Protein AF-A0AAE3C5I0-F1 (afdb_monomer_lite)

pLDDT: mean 83.5, std 16.83, range [38.72, 97.19]

Foldseek 3Di:
DDPVVVVVVVVVVVVVDDPPPPQQPQDPVLVVLLVVLVVVLVVLVVVLVVLVVVLVVLVVCVVVVVDDPVVSVVSNVVSVVSNVVSVVSSVVSCVSCVVSSHDDDDD

Sequence (107 aa):
MGIVEKVKSFFRTLIGGAPSIQPVKVTSKEMKEINILKTEIDQLKSEKDKIQEELQRIDLDFTMGKISPEDRDKNYVQLMVKAMKLNREITSKKQRIFALGGVISEI

Structure (mmCIF, N/CA/C/O backbone):
data_AF-A0AAE3C5I0-F1
#
_entry.id   AF-A0AAE3C5I0-F1
#
loop_
_atom_site.group_PDB
_atom_site.id
_atom_site.type_symbol
_atom_site.label_atom_id
_atom_site.label_alt_id
_atom_site.label_comp_id
_atom_site.label_asym_id
_atom_site.label_entity_id
_atom_site.label_seq_id
_atom_site.pdbx_PDB_ins_code
_atom_site.Cartn_x
_atom_site.Cartn_y
_atom_site.Cartn_z
_atom_site.occupancy
_atom_site.B_iso_or_equiv
_atom_site.auth_seq_id
_atom_site.auth_comp_id
_atom_site.auth_asym_id
_atom_site.auth_atom_id
_atom_site.pdbx_PDB_model_num
ATOM 1 N N . MET A 1 1 ? -16.135 4.383 -58.551 1.00 50.25 1 MET A N 1
ATOM 2 C CA . MET A 1 1 ? -15.094 3.945 -57.596 1.00 50.25 1 MET A CA 1
ATOM 3 C C . MET A 1 1 ? -15.788 3.385 -56.378 1.00 50.25 1 MET A C 1
ATOM 5 O O . MET A 1 1 ? -16.435 4.122 -55.641 1.00 50.25 1 MET A O 1
ATOM 9 N N . GLY A 1 2 ? -15.811 2.059 -56.300 1.00 60.53 2 GLY A N 1
ATOM 10 C CA . GLY A 1 2 ? -16.687 1.316 -55.402 1.00 60.53 2 GLY A CA 1
ATOM 11 C C . GLY A 1 2 ? -16.098 1.197 -54.003 1.00 60.53 2 GLY A C 1
ATOM 12 O O . GLY A 1 2 ? -14.886 1.194 -53.815 1.00 60.53 2 GLY A O 1
ATOM 13 N N . ILE A 1 3 ? -16.971 1.037 -53.014 1.00 64.44 3 ILE A N 1
ATOM 14 C CA . ILE A 1 3 ? -16.640 0.831 -51.594 1.00 64.44 3 ILE A CA 1
ATOM 15 C C . ILE A 1 3 ? -15.587 -0.284 -51.401 1.00 64.44 3 ILE A C 1
ATOM 17 O O . ILE A 1 3 ? -14.745 -0.206 -50.511 1.00 64.44 3 ILE A O 1
ATOM 21 N N . VAL A 1 4 ? -15.557 -1.265 -52.305 1.00 60.88 4 VAL A N 1
ATOM 22 C CA . VAL A 1 4 ? -14.599 -2.381 -52.335 1.00 60.88 4 VAL A CA 1
ATOM 23 C C . VAL A 1 4 ? -13.136 -1.924 -52.489 1.00 60.88 4 VAL A C 1
ATOM 25 O O . VAL A 1 4 ? -12.241 -2.533 -51.901 1.00 60.88 4 VAL A O 1
ATOM 28 N N . GLU A 1 5 ? -12.863 -0.838 -53.219 1.00 62.53 5 GLU A N 1
ATOM 29 C CA . GLU A 1 5 ? -11.498 -0.313 -53.403 1.00 62.53 5 GLU A CA 1
ATOM 30 C C . GLU A 1 5 ? -10.987 0.408 -52.148 1.00 62.53 5 GLU A C 1
ATOM 32 O O . GLU A 1 5 ? -9.825 0.236 -51.775 1.00 62.53 5 GLU A O 1
ATOM 37 N N . LYS A 1 6 ? -11.868 1.128 -51.434 1.00 62.88 6 LYS A N 1
ATOM 38 C CA . LYS A 1 6 ? -11.548 1.747 -50.133 1.00 62.88 6 LYS A CA 1
ATOM 39 C C . LYS A 1 6 ? -11.240 0.703 -49.066 1.00 62.88 6 LYS A C 1
ATOM 41 O O . LYS A 1 6 ? -10.302 0.876 -48.296 1.00 62.88 6 LYS A O 1
ATOM 46 N N . VAL A 1 7 ? -11.994 -0.396 -49.036 1.00 63.72 7 VAL A N 1
ATOM 47 C CA . VAL A 1 7 ? -11.756 -1.484 -48.078 1.00 63.72 7 VAL A CA 1
ATOM 48 C C . VAL A 1 7 ? -10.407 -2.154 -48.360 1.00 63.72 7 VAL A C 1
ATOM 50 O O . VAL A 1 7 ? -9.613 -2.343 -47.441 1.00 63.72 7 VAL A O 1
ATOM 53 N N . LYS A 1 8 ? -10.070 -2.412 -49.632 1.00 56.50 8 LYS A N 1
ATOM 54 C CA . LYS A 1 8 ? -8.749 -2.950 -50.003 1.00 56.50 8 LYS A CA 1
ATOM 55 C C . LYS A 1 8 ? -7.591 -2.014 -49.644 1.00 56.50 8 LYS A C 1
ATOM 57 O O . LYS A 1 8 ? -6.542 -2.511 -49.234 1.00 56.50 8 LYS A O 1
ATOM 62 N N . SER A 1 9 ? -7.750 -0.692 -49.773 1.00 60.53 9 SER A N 1
ATOM 63 C CA . SER A 1 9 ? -6.695 0.247 -49.360 1.00 60.53 9 SER A CA 1
ATOM 64 C C . SER A 1 9 ? -6.523 0.261 -47.842 1.00 60.53 9 SER A C 1
ATOM 66 O O . SER A 1 9 ? -5.395 0.276 -47.368 1.00 60.53 9 SER A O 1
ATOM 68 N N . PHE A 1 10 ? -7.620 0.171 -47.085 1.00 61.53 10 PHE A N 1
ATOM 69 C CA . PHE A 1 10 ? -7.590 0.114 -45.622 1.00 61.53 10 PHE A CA 1
ATO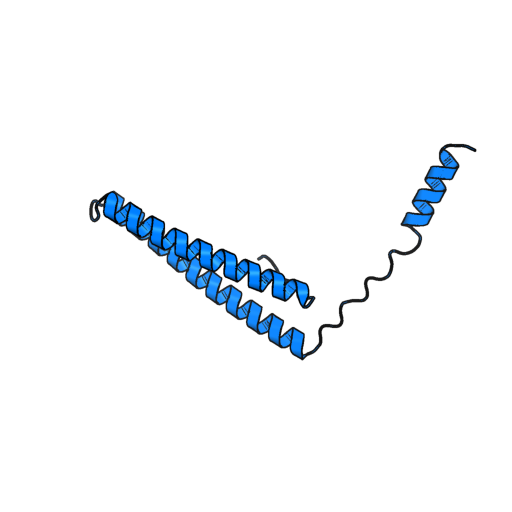M 70 C C . PHE A 1 10 ? -6.865 -1.139 -45.106 1.00 61.53 10 PHE A C 1
ATOM 72 O O . PHE A 1 10 ? -6.028 -1.052 -44.210 1.00 61.53 10 PHE A O 1
ATOM 79 N N . PHE A 1 11 ? -7.107 -2.299 -45.729 1.00 58.50 11 PHE A N 1
ATOM 80 C CA . PHE A 1 11 ? -6.393 -3.535 -45.391 1.00 58.50 11 PHE A CA 1
ATOM 81 C C . PHE A 1 11 ? -4.927 -3.528 -45.843 1.00 58.50 11 PHE A C 1
ATOM 83 O O . PHE A 1 11 ? -4.080 -4.080 -45.146 1.00 58.50 11 PHE A O 1
ATOM 90 N N . ARG A 1 12 ? -4.580 -2.861 -46.955 1.00 57.25 12 ARG A N 1
ATOM 91 C CA . ARG A 1 12 ? -3.168 -2.669 -47.338 1.00 57.25 12 ARG A CA 1
ATOM 92 C C . ARG A 1 12 ? -2.400 -1.823 -46.326 1.00 57.25 12 ARG A C 1
ATOM 94 O O . ARG A 1 12 ? -1.249 -2.142 -46.058 1.00 57.25 12 ARG A O 1
ATOM 101 N N . THR A 1 13 ? -3.026 -0.809 -45.735 1.00 57.44 13 THR A N 1
ATOM 102 C CA . THR A 1 13 ? -2.406 -0.001 -44.672 1.00 57.44 13 THR A CA 1
ATOM 103 C C . THR A 1 13 ? -2.262 -0.777 -43.356 1.00 57.44 13 THR A C 1
ATOM 105 O O . THR A 1 13 ? -1.340 -0.512 -42.598 1.00 57.44 13 THR A O 1
ATOM 108 N N . LEU A 1 14 ? -3.119 -1.772 -43.099 1.00 56.78 14 LEU A N 1
ATOM 109 C CA . LEU A 1 14 ? -3.020 -2.659 -41.928 1.00 56.78 14 LEU A CA 1
ATOM 110 C C . LEU A 1 14 ? -1.989 -3.792 -42.091 1.00 56.78 14 LEU A C 1
ATOM 112 O O . LEU A 1 14 ? -1.412 -4.234 -41.104 1.00 56.78 14 LEU A O 1
ATOM 116 N N . ILE A 1 15 ? -1.751 -4.262 -43.321 1.00 57.56 15 ILE A N 1
ATOM 117 C CA . ILE A 1 15 ? -0.765 -5.319 -43.637 1.00 57.56 15 ILE A CA 1
ATOM 118 C C . ILE A 1 15 ? 0.610 -4.721 -43.990 1.00 57.56 15 ILE A C 1
ATOM 120 O O . ILE A 1 15 ? 1.629 -5.409 -43.938 1.00 57.56 15 ILE A O 1
ATOM 124 N N . GLY A 1 16 ? 0.662 -3.426 -44.310 1.00 52.56 16 GLY A N 1
ATOM 125 C CA . GLY A 1 16 ? 1.885 -2.649 -44.477 1.00 52.56 16 GLY A CA 1
ATOM 126 C C . GLY A 1 16 ? 2.571 -2.410 -43.138 1.00 52.56 16 GLY A C 1
ATOM 127 O O . GLY A 1 16 ? 2.487 -1.310 -42.612 1.00 52.56 16 GLY A O 1
ATOM 128 N N . GLY A 1 17 ? 3.195 -3.472 -42.616 1.00 52.16 17 GLY A N 1
ATOM 129 C CA . GLY A 1 17 ? 4.166 -3.511 -41.526 1.00 52.16 17 GLY A CA 1
ATOM 130 C C . GLY A 1 17 ? 3.961 -2.455 -40.453 1.00 52.16 17 GLY A C 1
ATOM 131 O O . GLY A 1 17 ? 4.467 -1.342 -40.590 1.00 52.16 17 GLY A O 1
ATOM 132 N N . ALA A 1 18 ? 3.298 -2.831 -39.353 1.00 54.62 18 ALA A N 1
ATOM 133 C CA . ALA A 1 18 ? 3.404 -2.078 -38.110 1.00 54.62 18 ALA A CA 1
ATOM 134 C C . ALA A 1 18 ? 4.881 -1.680 -37.921 1.00 54.62 18 ALA A C 1
ATOM 136 O O . ALA A 1 18 ? 5.739 -2.567 -38.031 1.00 54.62 18 ALA A O 1
ATOM 137 N N . PRO A 1 19 ? 5.204 -0.384 -37.732 1.00 53.16 19 PRO A N 1
ATOM 138 C CA . PRO A 1 19 ? 6.584 0.029 -37.538 1.00 53.16 19 PRO A CA 1
ATOM 139 C C . PRO A 1 19 ? 7.156 -0.853 -36.438 1.00 53.16 19 PRO A C 1
ATOM 141 O O . PRO A 1 19 ? 6.548 -0.968 -35.373 1.00 53.16 19 PRO A O 1
ATOM 144 N N . SER A 1 20 ? 8.256 -1.553 -36.730 1.00 52.34 20 SER A N 1
ATOM 145 C CA . SER A 1 20 ? 8.873 -2.458 -35.769 1.00 52.34 20 SER A CA 1
ATOM 146 C C . SER A 1 20 ? 9.111 -1.658 -34.496 1.00 52.34 20 SER A C 1
ATOM 148 O O . SER A 1 20 ? 9.934 -0.736 -34.501 1.00 52.34 20 SER A O 1
ATOM 150 N N . ILE A 1 21 ? 8.359 -1.956 -33.436 1.00 54.16 21 ILE A N 1
ATOM 151 C CA . ILE A 1 21 ? 8.592 -1.370 -32.123 1.00 54.16 21 ILE A CA 1
ATOM 152 C C . ILE A 1 21 ? 9.969 -1.892 -31.742 1.00 54.16 21 ILE A C 1
ATOM 154 O O . ILE A 1 21 ? 10.115 -3.058 -31.378 1.00 54.16 21 ILE A O 1
ATOM 158 N N . GLN A 1 22 ? 11.003 -1.078 -31.956 1.00 53.41 22 GLN A N 1
ATOM 159 C CA . GLN A 1 22 ? 12.345 -1.453 -31.553 1.00 53.41 22 GLN A CA 1
ATOM 160 C C . GLN A 1 22 ? 12.262 -1.707 -30.047 1.00 53.41 22 GLN A C 1
ATOM 162 O O . GLN A 1 22 ? 11.763 -0.831 -29.333 1.00 53.41 22 GLN A O 1
ATOM 167 N N . PRO A 1 23 ? 12.667 -2.891 -29.555 1.00 55.75 23 PRO A N 1
ATOM 168 C CA . PRO A 1 23 ? 12.671 -3.133 -28.126 1.00 55.75 23 PRO A CA 1
ATOM 169 C C . PRO A 1 23 ? 13.526 -2.036 -27.503 1.00 55.75 23 PRO A C 1
ATOM 171 O O . PRO A 1 23 ? 14.678 -1.848 -27.906 1.00 55.75 23 PRO A O 1
ATOM 174 N N . VAL A 1 24 ? 12.933 -1.266 -26.587 1.00 58.19 24 VAL A N 1
ATOM 175 C CA . VAL A 1 24 ? 13.640 -0.224 -25.842 1.00 58.19 24 VAL A CA 1
ATOM 176 C C . VAL A 1 24 ? 14.877 -0.897 -25.258 1.00 58.19 24 VAL A C 1
ATOM 178 O O . VAL A 1 24 ? 14.761 -1.830 -24.464 1.00 58.19 24 VAL A O 1
ATOM 181 N N . LYS A 1 25 ? 16.068 -0.512 -25.729 1.00 60.50 25 LYS A N 1
ATOM 182 C CA . LYS A 1 25 ? 17.324 -1.080 -25.238 1.00 60.50 25 LYS A CA 1
ATOM 183 C C . LYS A 1 25 ? 17.553 -0.541 -23.834 1.00 60.50 25 LYS A C 1
ATOM 185 O O . LYS A 1 25 ? 18.205 0.483 -23.668 1.00 60.50 25 LYS A O 1
ATOM 190 N N . VAL A 1 26 ? 17.001 -1.240 -22.848 1.00 63.72 26 VAL A N 1
ATOM 191 C CA . VAL A 1 26 ? 17.257 -0.991 -21.431 1.00 63.72 26 VAL A CA 1
ATOM 192 C C . VAL A 1 26 ? 18.753 -1.175 -21.197 1.00 63.72 26 VAL A C 1
ATOM 194 O O . VAL A 1 26 ? 19.318 -2.250 -21.416 1.00 63.72 26 VAL A O 1
ATOM 197 N N . THR A 1 27 ? 19.424 -0.107 -20.796 1.00 77.75 27 THR A N 1
ATOM 198 C CA . THR A 1 27 ? 20.835 -0.137 -20.425 1.00 77.75 27 THR A CA 1
ATOM 199 C C . THR A 1 27 ? 21.028 -0.953 -19.144 1.00 77.75 27 THR A C 1
ATOM 201 O O . THR A 1 27 ? 20.122 -1.112 -18.324 1.00 77.75 27 THR A O 1
ATOM 204 N N . SER A 1 28 ? 22.245 -1.443 -18.903 1.00 78.56 28 SER A N 1
ATOM 205 C CA . SER A 1 28 ? 22.571 -2.177 -17.669 1.00 78.56 28 SER A CA 1
ATOM 206 C C . SER A 1 28 ? 22.316 -1.360 -16.393 1.00 78.56 28 SER A C 1
ATOM 208 O O . SER A 1 28 ? 22.047 -1.932 -15.336 1.00 78.56 28 SER A O 1
ATOM 210 N N . LYS A 1 29 ? 22.372 -0.025 -16.483 1.00 81.75 29 LYS A N 1
ATOM 211 C CA . LYS A 1 29 ? 22.047 0.898 -15.390 1.00 81.75 29 LYS A CA 1
ATOM 212 C C . LYS A 1 29 ? 20.541 0.955 -15.130 1.00 81.75 29 LYS A C 1
ATOM 214 O O . LYS A 1 29 ? 20.129 0.830 -13.981 1.00 81.75 29 LYS A O 1
ATOM 219 N N . GLU A 1 30 ? 19.734 1.085 -16.178 1.00 85.31 30 GLU A N 1
ATOM 220 C CA . GLU A 1 30 ? 18.269 1.111 -16.070 1.00 85.31 30 GLU A CA 1
ATOM 221 C C . GLU A 1 30 ? 17.728 -0.235 -15.573 1.00 85.31 30 GLU A C 1
ATOM 223 O O . GLU A 1 30 ? 16.829 -0.266 -14.741 1.00 85.31 30 GLU A O 1
ATOM 228 N N . MET A 1 31 ? 18.345 -1.352 -15.973 1.00 86.12 31 MET A N 1
ATOM 229 C CA . MET A 1 31 ? 17.981 -2.676 -15.461 1.00 86.12 31 MET A CA 1
ATOM 230 C C . MET A 1 31 ? 18.243 -2.812 -13.952 1.00 86.12 31 MET A C 1
ATOM 232 O O . MET A 1 31 ? 17.435 -3.394 -13.226 1.00 86.12 31 MET A O 1
ATOM 236 N N . LYS A 1 32 ? 19.353 -2.248 -13.453 1.00 89.69 32 LYS A N 1
ATOM 237 C CA . LYS A 1 32 ? 19.629 -2.194 -12.007 1.00 89.69 32 LYS A CA 1
ATOM 238 C C . LYS A 1 32 ? 18.591 -1.349 -11.273 1.00 89.69 32 LYS A C 1
ATOM 240 O O . LYS A 1 32 ? 18.105 -1.778 -10.232 1.00 89.69 32 LYS A O 1
ATOM 245 N N . GLU A 1 33 ? 18.229 -0.190 -11.823 1.00 91.88 33 GLU A N 1
ATOM 246 C CA . GLU A 1 33 ? 17.194 0.678 -11.251 1.00 91.88 33 GLU A CA 1
ATOM 247 C C . GLU A 1 33 ? 15.833 -0.032 -11.202 1.00 91.88 33 GLU A C 1
ATOM 249 O O . GLU A 1 33 ? 15.188 -0.042 -10.158 1.00 91.88 33 GLU A O 1
ATOM 254 N N . ILE A 1 34 ? 15.435 -0.720 -12.278 1.00 90.38 34 ILE A N 1
ATOM 255 C CA . ILE A 1 34 ? 14.206 -1.526 -12.316 1.00 90.38 34 ILE A CA 1
ATOM 256 C C . ILE A 1 34 ? 14.203 -2.588 -11.208 1.00 90.38 34 ILE A C 1
ATOM 258 O O . ILE A 1 34 ? 13.190 -2.757 -10.532 1.00 90.38 34 ILE A O 1
ATOM 262 N N . ASN A 1 35 ? 15.316 -3.295 -10.994 1.00 91.38 35 ASN A N 1
ATOM 263 C CA . ASN A 1 35 ? 15.404 -4.325 -9.953 1.00 91.38 35 ASN A CA 1
ATOM 264 C C . ASN A 1 35 ? 15.297 -3.746 -8.533 1.00 91.38 35 ASN A C 1
ATOM 266 O O . ASN A 1 35 ? 14.653 -4.349 -7.671 1.00 91.38 35 ASN A O 1
ATOM 270 N N . ILE A 1 36 ? 15.884 -2.569 -8.296 1.00 94.31 36 ILE A N 1
ATOM 271 C CA . ILE A 1 36 ? 15.744 -1.851 -7.021 1.00 94.31 36 ILE A CA 1
ATOM 272 C C . ILE A 1 36 ? 14.280 -1.456 -6.812 1.00 94.31 36 ILE A C 1
ATOM 274 O O . ILE A 1 36 ? 13.694 -1.805 -5.792 1.00 94.31 36 ILE A O 1
ATOM 278 N N . LEU A 1 37 ? 13.657 -0.828 -7.813 1.00 93.94 37 LEU A N 1
ATOM 279 C CA . LEU A 1 37 ? 12.257 -0.401 -7.744 1.00 93.94 37 LEU A CA 1
ATOM 280 C C . LEU A 1 37 ? 11.294 -1.574 -7.517 1.00 93.94 37 LEU A C 1
ATOM 282 O O . LEU A 1 37 ? 10.310 -1.418 -6.798 1.00 93.94 37 LEU A O 1
ATOM 286 N N . LYS A 1 38 ? 11.567 -2.749 -8.100 1.00 93.25 38 LYS A N 1
ATOM 287 C CA . LYS A 1 38 ? 10.789 -3.974 -7.849 1.00 93.25 38 LYS A CA 1
ATOM 288 C C . LYS A 1 38 ? 10.898 -4.423 -6.393 1.00 93.25 38 LYS A C 1
ATOM 290 O O . LYS A 1 38 ? 9.872 -4.613 -5.751 1.00 93.25 38 LYS A O 1
ATOM 295 N N . THR A 1 39 ? 12.120 -4.497 -5.863 1.00 95.25 39 THR A N 1
ATOM 296 C CA . THR A 1 39 ? 12.357 -4.845 -4.452 1.00 95.25 39 THR A CA 1
ATOM 297 C C . THR A 1 39 ? 11.647 -3.872 -3.506 1.00 95.25 39 THR A C 1
ATOM 299 O O . THR A 1 39 ? 11.003 -4.292 -2.549 1.00 95.25 39 THR A O 1
ATOM 302 N N . GLU A 1 40 ? 11.714 -2.571 -3.791 1.00 95.94 40 GLU A N 1
ATOM 303 C CA . GLU A 1 40 ? 11.023 -1.547 -3.002 1.00 95.94 40 GLU A CA 1
ATOM 304 C C . GLU A 1 40 ? 9.496 -1.687 -3.078 1.00 95.94 40 GLU A C 1
ATOM 306 O O . GLU A 1 40 ? 8.814 -1.522 -2.072 1.00 95.94 40 GLU A O 1
ATOM 311 N N . ILE A 1 41 ? 8.933 -2.018 -4.248 1.00 95.69 41 ILE A N 1
ATOM 312 C CA . ILE A 1 41 ? 7.495 -2.302 -4.377 1.00 95.69 41 ILE A CA 1
ATOM 313 C C . ILE A 1 41 ? 7.097 -3.498 -3.509 1.00 95.69 41 ILE A C 1
ATOM 315 O O . ILE A 1 41 ? 6.058 -3.436 -2.854 1.00 95.69 41 ILE A O 1
ATOM 319 N N . ASP A 1 42 ? 7.893 -4.566 -3.487 1.00 95.44 42 ASP A N 1
ATOM 320 C CA . ASP A 1 42 ? 7.589 -5.757 -2.689 1.00 95.44 42 ASP A CA 1
ATOM 321 C C . ASP A 1 42 ? 7.649 -5.465 -1.182 1.00 95.44 42 ASP A C 1
ATOM 323 O O . ASP A 1 42 ? 6.788 -5.920 -0.426 1.00 95.44 42 ASP A O 1
ATOM 327 N N . GLN A 1 43 ? 8.588 -4.621 -0.746 1.00 96.19 43 GLN A N 1
ATOM 328 C CA . GLN A 1 43 ? 8.629 -4.118 0.632 1.00 96.19 43 GLN A CA 1
ATOM 329 C C . GLN A 1 43 ? 7.376 -3.302 0.977 1.00 96.19 43 GLN A C 1
ATOM 331 O O . GLN A 1 43 ? 6.719 -3.583 1.979 1.00 96.19 43 GLN A O 1
ATOM 336 N N . LEU A 1 44 ? 6.9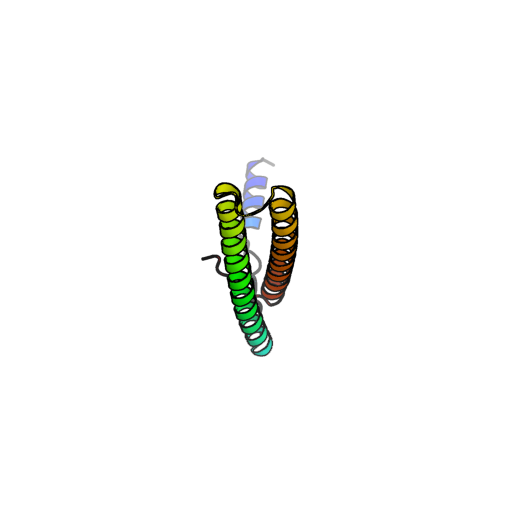87 -2.353 0.118 1.00 96.31 44 LEU A N 1
ATOM 337 C CA . LEU A 1 44 ? 5.785 -1.535 0.322 1.00 96.31 44 LEU A CA 1
ATOM 338 C C . LEU A 1 44 ? 4.498 -2.376 0.326 1.00 96.31 44 LEU A C 1
ATOM 340 O O . LEU A 1 44 ? 3.561 -2.068 1.064 1.00 96.31 44 LEU A O 1
ATOM 344 N N . LYS A 1 45 ? 4.434 -3.445 -0.479 1.00 95.31 45 LYS A N 1
ATOM 345 C CA . LYS A 1 45 ? 3.331 -4.418 -0.438 1.00 95.31 45 LYS A CA 1
ATOM 346 C C . LYS A 1 45 ? 3.289 -5.147 0.903 1.00 95.31 45 LYS A C 1
ATOM 348 O O . LYS A 1 45 ? 2.234 -5.178 1.520 1.00 95.31 45 LYS A O 1
ATOM 353 N N . SER A 1 46 ? 4.428 -5.638 1.393 1.00 96.44 46 SER A N 1
ATOM 354 C CA . SER A 1 46 ? 4.492 -6.294 2.705 1.00 96.44 46 SER A CA 1
ATOM 355 C C . SER A 1 46 ? 4.065 -5.362 3.846 1.00 96.44 46 SER A C 1
ATOM 357 O O . SER A 1 46 ? 3.373 -5.784 4.770 1.00 96.44 46 SER A O 1
ATOM 359 N N . GLU A 1 47 ? 4.433 -4.080 3.790 1.00 96.44 47 GLU A N 1
ATOM 360 C CA . GLU A 1 47 ? 3.955 -3.085 4.758 1.00 96.44 47 GLU A CA 1
ATOM 361 C C . GLU A 1 47 ? 2.443 -2.864 4.669 1.00 96.44 47 GLU A C 1
ATOM 363 O O . GLU A 1 47 ? 1.768 -2.750 5.693 1.00 96.44 47 GLU A O 1
ATOM 368 N N . LYS A 1 48 ? 1.890 -2.838 3.454 1.00 94.88 48 LYS A N 1
ATOM 369 C CA . LYS A 1 48 ? 0.445 -2.737 3.244 1.00 94.88 48 LYS A CA 1
ATOM 370 C C . LYS A 1 48 ? -0.298 -3.956 3.799 1.00 94.88 48 LYS A C 1
ATOM 372 O O . LYS A 1 48 ? -1.350 -3.772 4.409 1.00 94.88 48 LYS A O 1
ATOM 377 N N . ASP A 1 49 ? 0.247 -5.157 3.635 1.00 95.81 49 ASP A N 1
ATOM 378 C CA . ASP A 1 49 ? -0.347 -6.385 4.174 1.00 95.81 49 ASP A CA 1
ATOM 379 C C . ASP A 1 49 ? -0.403 -6.336 5.708 1.00 95.81 49 ASP A C 1
ATOM 381 O O . ASP A 1 49 ? -1.443 -6.623 6.299 1.00 95.81 49 ASP A O 1
ATOM 385 N N . LYS A 1 50 ? 0.654 -5.834 6.363 1.00 97.12 50 LYS A N 1
ATOM 386 C CA . LYS A 1 50 ? 0.650 -5.595 7.820 1.00 97.12 50 LYS A CA 1
ATOM 387 C C . LYS A 1 50 ? -0.425 -4.598 8.245 1.00 97.12 50 LYS A C 1
ATOM 389 O O . LYS A 1 50 ? -1.112 -4.828 9.233 1.00 97.12 50 LYS A O 1
ATOM 394 N N . ILE A 1 51 ? -0.615 -3.510 7.494 1.00 96.62 51 ILE A N 1
ATOM 395 C CA . ILE A 1 51 ? -1.700 -2.556 7.772 1.00 96.62 51 ILE A CA 1
ATOM 396 C C . I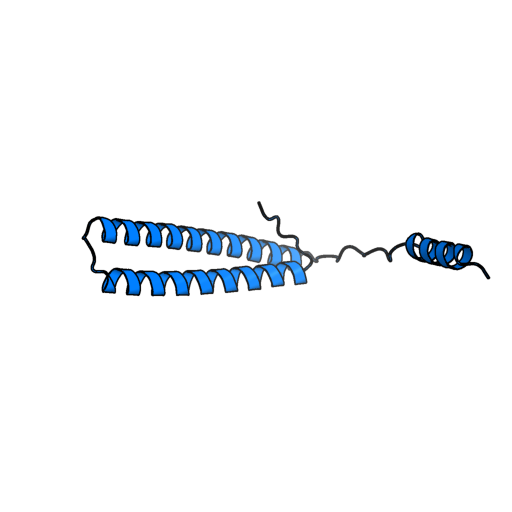LE A 1 51 ? -3.066 -3.242 7.656 1.00 96.62 51 ILE A C 1
ATOM 398 O O . ILE A 1 51 ? -3.958 -2.973 8.458 1.00 96.62 51 ILE A O 1
ATOM 402 N N . GLN A 1 52 ? -3.245 -4.131 6.680 1.00 94.94 52 GLN A N 1
ATOM 403 C CA . GLN A 1 52 ? -4.484 -4.889 6.530 1.00 94.94 52 GLN A CA 1
ATOM 404 C C . GLN A 1 52 ? -4.723 -5.838 7.714 1.00 94.94 52 GLN A C 1
ATOM 406 O O . GLN A 1 52 ? -5.848 -5.913 8.207 1.00 94.94 52 GLN A O 1
ATOM 411 N N . GLU A 1 53 ? -3.682 -6.501 8.218 1.00 97.00 53 GLU A N 1
ATOM 412 C CA . GLU A 1 53 ? -3.761 -7.288 9.455 1.00 97.00 53 GLU A CA 1
ATOM 413 C C . GLU A 1 53 ? -4.106 -6.415 10.674 1.00 97.00 53 GLU A C 1
ATOM 415 O O . GLU A 1 53 ? -4.929 -6.802 11.502 1.00 97.00 53 GLU A O 1
ATOM 420 N N . GLU A 1 54 ? -3.515 -5.223 10.793 1.00 96.44 54 GLU A N 1
ATOM 421 C CA . GLU A 1 54 ? -3.820 -4.279 11.877 1.00 96.44 54 GLU A CA 1
ATOM 422 C C . GLU A 1 54 ? -5.276 -3.796 11.829 1.00 96.44 54 GLU A C 1
ATOM 424 O O . GLU A 1 54 ? -5.935 -3.743 12.868 1.00 96.44 54 GLU A O 1
ATOM 429 N N . LEU A 1 55 ? -5.811 -3.511 10.637 1.00 95.06 55 LEU A N 1
ATOM 430 C CA . LEU A 1 55 ? -7.224 -3.159 10.456 1.00 95.06 55 LEU A CA 1
ATOM 431 C C . LEU A 1 55 ? -8.147 -4.292 10.929 1.00 95.06 55 LEU A C 1
ATOM 433 O O . LEU A 1 55 ? -9.094 -4.042 11.672 1.00 95.06 55 LEU A O 1
ATOM 437 N N . GLN A 1 56 ? -7.831 -5.541 10.573 1.00 95.56 56 GLN A N 1
ATOM 438 C CA . GLN A 1 56 ? -8.589 -6.709 11.036 1.00 95.56 56 GLN A CA 1
ATOM 439 C C . GLN A 1 56 ? -8.530 -6.872 12.559 1.00 95.56 56 GLN A C 1
ATOM 441 O O . GLN A 1 56 ? -9.536 -7.216 13.182 1.00 95.56 56 GLN A O 1
ATOM 446 N N . ARG A 1 57 ? -7.372 -6.608 13.179 1.00 96.06 57 ARG A N 1
ATOM 447 C CA . ARG A 1 57 ? -7.233 -6.640 14.644 1.00 96.06 57 ARG A CA 1
ATOM 448 C C . ARG A 1 57 ? -8.071 -5.564 15.323 1.00 96.06 57 ARG A C 1
ATOM 450 O O . ARG A 1 57 ? -8.720 -5.871 16.314 1.00 96.06 57 ARG A O 1
ATOM 457 N N . ILE A 1 58 ? -8.095 -4.344 14.788 1.00 95.75 58 ILE A N 1
ATOM 458 C CA . ILE A 1 58 ? -8.924 -3.250 15.315 1.00 95.75 58 ILE A CA 1
ATOM 459 C C . 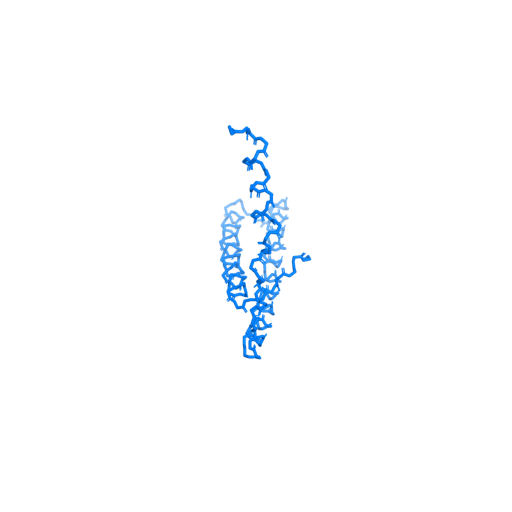ILE A 1 58 ? -10.407 -3.617 15.253 1.00 95.75 58 ILE A C 1
ATOM 461 O O . ILE A 1 58 ? -11.129 -3.411 16.227 1.00 95.75 58 ILE A O 1
ATOM 465 N N . ASP A 1 59 ? -10.860 -4.196 14.141 1.00 93.38 59 ASP A N 1
ATOM 466 C CA . ASP A 1 59 ? -12.243 -4.658 14.014 1.00 93.38 59 ASP A CA 1
ATOM 467 C C . ASP A 1 59 ? -12.562 -5.767 15.025 1.00 93.38 59 ASP A C 1
ATOM 469 O O . ASP A 1 59 ? -13.608 -5.734 15.675 1.00 93.38 59 ASP A O 1
ATOM 473 N N . LEU A 1 60 ? -11.640 -6.709 15.229 1.00 95.94 60 LEU A N 1
ATOM 474 C CA . LEU A 1 60 ? -11.790 -7.762 16.229 1.00 95.94 60 LEU A CA 1
ATOM 475 C C . LEU A 1 60 ? -11.840 -7.194 17.656 1.00 95.94 60 LEU A C 1
ATOM 477 O O . LEU A 1 60 ? -12.751 -7.523 18.412 1.00 95.94 60 LEU A O 1
ATOM 481 N N . ASP A 1 61 ? -10.925 -6.299 18.019 1.00 95.75 61 ASP A N 1
ATOM 482 C CA . ASP A 1 61 ? -10.907 -5.662 19.338 1.00 95.75 61 ASP A CA 1
ATOM 483 C C . ASP A 1 61 ? -12.165 -4.820 19.589 1.00 95.75 61 ASP A C 1
ATOM 485 O O . ASP A 1 61 ? -12.684 -4.818 20.708 1.00 95.75 61 ASP A O 1
ATOM 489 N N . PHE A 1 62 ? -12.712 -4.179 18.552 1.00 95.75 62 PHE A N 1
ATOM 490 C CA . PHE A 1 62 ? -13.997 -3.487 18.625 1.00 95.75 62 PHE A CA 1
ATOM 491 C C . PHE A 1 62 ? -15.156 -4.459 18.875 1.00 95.75 62 PHE A C 1
ATOM 493 O O . PHE A 1 62 ? -15.938 -4.257 19.801 1.00 95.75 62 PHE A O 1
ATOM 500 N N . THR A 1 63 ? -15.244 -5.556 18.112 1.00 95.62 63 THR A N 1
ATOM 501 C CA . THR A 1 63 ? -16.301 -6.570 18.311 1.00 95.62 63 THR A CA 1
ATOM 502 C C . THR A 1 63 ? -16.222 -7.261 19.674 1.00 95.62 63 THR A C 1
ATOM 504 O O . THR A 1 63 ? -17.248 -7.644 20.229 1.00 95.62 63 THR A O 1
ATOM 507 N N . MET A 1 64 ? -15.019 -7.380 20.242 1.00 96.19 64 MET A N 1
ATOM 508 C CA . MET A 1 64 ? -14.790 -7.900 21.593 1.00 96.19 64 MET A CA 1
ATOM 509 C C . MET A 1 64 ? -15.041 -6.860 22.698 1.00 96.19 64 MET A C 1
ATOM 511 O O . MET A 1 64 ? -14.900 -7.190 23.874 1.00 96.19 64 MET A O 1
ATOM 515 N N . GLY A 1 65 ? -15.380 -5.614 22.349 1.00 95.00 65 GLY A N 1
ATOM 516 C CA . GLY A 1 65 ? -15.628 -4.534 23.306 1.00 95.00 65 GLY A CA 1
ATOM 517 C C . GLY A 1 65 ? -14.375 -4.022 24.023 1.00 95.00 65 GLY A C 1
ATOM 518 O O . GLY A 1 65 ? -14.489 -3.421 25.088 1.00 95.00 65 GLY A O 1
ATOM 519 N N . LYS A 1 66 ? -13.175 -4.264 23.477 1.00 96.19 66 LYS A N 1
ATOM 520 C CA . LYS A 1 66 ? -11.906 -3.813 24.077 1.00 96.19 66 LYS A CA 1
ATOM 521 C C . LYS A 1 66 ? -11.578 -2.352 23.781 1.00 96.19 66 LYS A C 1
ATOM 523 O O . LYS A 1 66 ? -10.777 -1.760 24.498 1.00 96.19 66 LYS A O 1
ATOM 528 N N . ILE A 1 67 ? -12.154 -1.792 22.719 1.00 96.25 67 ILE A N 1
ATOM 529 C CA . ILE A 1 67 ? -11.947 -0.403 22.294 1.00 96.25 67 ILE A CA 1
ATOM 530 C C . ILE A 1 67 ? -13.286 0.284 22.030 1.00 96.25 67 ILE A C 1
ATOM 532 O O . ILE A 1 67 ? -14.270 -0.370 21.679 1.00 96.25 67 ILE A O 1
ATOM 536 N N . SER A 1 68 ? -13.310 1.606 22.190 1.00 96.19 68 SER A N 1
ATOM 537 C CA . SER A 1 68 ? -14.482 2.429 21.885 1.00 96.19 68 SER A CA 1
ATOM 538 C C . SER A 1 68 ? -14.692 2.578 20.366 1.00 96.19 68 SER A C 1
ATOM 540 O O . SER A 1 68 ? -13.738 2.411 19.594 1.00 96.19 68 SER A O 1
ATOM 542 N N . PRO A 1 69 ? -15.917 2.910 19.908 1.00 95.06 69 PRO A N 1
ATOM 543 C CA . PRO A 1 69 ? -16.156 3.300 18.518 1.00 95.06 69 PRO A CA 1
ATOM 544 C C . PRO A 1 69 ? -15.241 4.445 18.060 1.00 95.06 69 PRO A C 1
ATOM 546 O O . PRO A 1 69 ? -14.689 4.395 16.964 1.00 95.06 69 PRO A O 1
ATOM 549 N N . GLU A 1 70 ? -15.025 5.447 18.914 1.00 96.06 70 GLU A N 1
ATOM 550 C CA . GLU A 1 70 ? -14.199 6.614 18.603 1.00 96.06 70 GLU A CA 1
ATOM 551 C C . GLU A 1 70 ? -12.723 6.236 18.406 1.00 96.06 70 GLU A C 1
ATOM 553 O O . GLU A 1 70 ? -12.072 6.706 17.467 1.00 96.06 70 GLU A O 1
ATOM 558 N N . ASP A 1 71 ? -12.190 5.358 19.262 1.00 94.81 71 ASP A N 1
ATOM 559 C CA . ASP A 1 71 ? -10.816 4.862 19.145 1.00 94.81 71 ASP A CA 1
ATOM 560 C C . ASP A 1 71 ? -10.642 3.982 17.906 1.00 94.81 71 ASP A C 1
ATOM 562 O O . ASP A 1 71 ? -9.633 4.095 17.200 1.00 94.81 71 ASP A O 1
ATOM 566 N N . ARG A 1 72 ? -11.638 3.137 17.605 1.00 95.19 72 ARG A N 1
ATOM 567 C CA . ARG A 1 72 ? -11.663 2.324 16.385 1.00 95.19 72 ARG A CA 1
ATOM 568 C C . ARG A 1 72 ? -11.587 3.218 15.151 1.00 95.19 72 ARG A C 1
ATOM 570 O O . ARG A 1 72 ? -10.683 3.033 14.339 1.00 95.19 72 ARG A O 1
ATOM 577 N N . ASP A 1 73 ? -12.473 4.204 15.034 1.00 95.38 73 ASP A N 1
ATOM 578 C CA . ASP A 1 73 ? -12.546 5.086 13.867 1.00 95.38 73 ASP A CA 1
ATOM 579 C C . ASP A 1 73 ? -11.260 5.896 13.691 1.00 95.38 73 ASP A C 1
ATOM 581 O O . ASP A 1 73 ? -10.711 5.979 12.587 1.00 95.38 73 ASP A O 1
ATOM 585 N N . LYS A 1 74 ? -10.713 6.439 14.784 1.00 96.00 74 LYS A N 1
ATOM 586 C CA . LYS A 1 74 ? -9.446 7.176 14.754 1.00 96.00 74 LYS A CA 1
ATOM 587 C C . LYS A 1 74 ? -8.298 6.304 14.244 1.00 96.00 74 LYS A C 1
ATOM 589 O O . LYS A 1 74 ? -7.544 6.742 13.370 1.00 96.00 74 LYS A O 1
ATOM 594 N N . ASN A 1 75 ? -8.163 5.086 14.766 1.00 94.62 75 ASN A N 1
ATOM 595 C CA . ASN A 1 75 ? -7.107 4.163 14.352 1.00 94.62 75 ASN A CA 1
ATOM 596 C C . ASN A 1 75 ? -7.311 3.698 12.903 1.00 94.62 75 ASN A C 1
ATOM 598 O O . ASN A 1 75 ? -6.364 3.696 12.113 1.00 94.62 75 ASN A O 1
ATOM 602 N N . TYR A 1 76 ? -8.554 3.399 12.523 1.00 95.12 76 TYR A N 1
ATOM 603 C CA . TYR A 1 76 ? -8.920 2.984 11.172 1.00 95.12 76 TYR A CA 1
ATOM 604 C C . TYR A 1 76 ? -8.572 4.062 10.139 1.00 95.12 76 TYR A C 1
ATOM 606 O O . TYR A 1 76 ? -7.915 3.779 9.136 1.00 95.12 76 TYR A O 1
ATOM 614 N N . VAL A 1 77 ? -8.930 5.325 10.400 1.00 96.50 77 VAL A N 1
ATOM 615 C CA . VAL A 1 77 ? -8.601 6.458 9.518 1.00 96.50 77 VAL A CA 1
ATOM 616 C C . VAL A 1 77 ? -7.088 6.624 9.373 1.00 96.50 77 VAL A C 1
ATOM 618 O O . VAL A 1 77 ? -6.596 6.799 8.256 1.00 96.50 77 VAL A O 1
ATOM 621 N N . GLN A 1 78 ? -6.324 6.535 10.465 1.00 96.62 78 GLN A N 1
ATOM 622 C CA . GLN A 1 78 ? -4.864 6.654 10.406 1.00 96.62 78 GLN A CA 1
ATOM 623 C C . GLN A 1 78 ? -4.227 5.561 9.542 1.00 96.62 78 GLN A C 1
ATOM 625 O O . GLN A 1 78 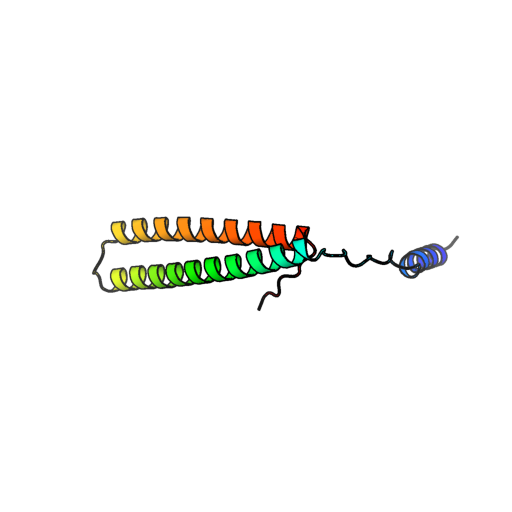? -3.366 5.855 8.707 1.00 96.62 78 GLN A O 1
ATOM 630 N N . LEU A 1 79 ? -4.658 4.313 9.717 1.00 96.50 79 LEU A N 1
ATOM 631 C CA . LEU A 1 79 ? -4.177 3.181 8.930 1.00 96.50 79 LEU A CA 1
ATOM 632 C C . LEU A 1 79 ? -4.587 3.288 7.462 1.00 96.50 79 LEU A C 1
ATOM 634 O O . LEU A 1 79 ? -3.756 3.071 6.580 1.00 96.50 79 LEU A O 1
ATOM 638 N N . MET A 1 80 ? -5.814 3.726 7.181 1.00 94.31 80 MET A N 1
ATOM 639 C CA . MET A 1 80 ? -6.286 3.939 5.814 1.00 94.31 80 MET A CA 1
ATOM 640 C C . MET A 1 80 ? -5.471 5.020 5.092 1.00 94.31 80 MET A C 1
ATOM 642 O O . MET A 1 80 ? -5.065 4.841 3.942 1.00 94.31 80 MET A O 1
ATOM 646 N N . VAL A 1 81 ? -5.149 6.123 5.778 1.00 96.88 81 VAL A N 1
ATOM 647 C CA . VAL A 1 81 ? -4.280 7.178 5.232 1.00 96.88 81 VAL A CA 1
ATOM 648 C C . VAL A 1 81 ? -2.880 6.638 4.930 1.00 96.88 81 VAL A C 1
ATOM 650 O O . VAL A 1 81 ? -2.320 6.959 3.878 1.00 96.88 81 VAL A O 1
ATOM 653 N N . LYS A 1 82 ? -2.307 5.807 5.810 1.00 96.81 82 LYS A N 1
ATOM 654 C CA . LYS A 1 82 ? -1.014 5.149 5.554 1.00 96.81 82 LYS A CA 1
ATOM 655 C C . LYS A 1 82 ? -1.093 4.223 4.336 1.00 96.81 82 LYS A C 1
ATOM 657 O O . LYS A 1 82 ? -0.276 4.360 3.430 1.00 96.81 82 LYS A O 1
ATOM 662 N N . ALA A 1 83 ? -2.113 3.369 4.251 1.00 95.62 83 ALA A N 1
ATOM 663 C CA . ALA A 1 83 ? -2.320 2.476 3.110 1.00 95.62 83 ALA A CA 1
ATOM 664 C C . ALA A 1 83 ? -2.464 3.247 1.785 1.00 95.62 83 ALA A C 1
ATOM 666 O O . ALA A 1 83 ? -1.899 2.854 0.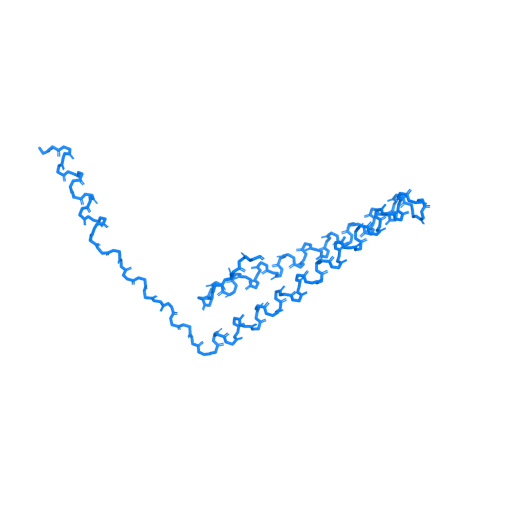763 1.00 95.62 83 ALA A O 1
ATOM 667 N N . MET A 1 84 ? -3.166 4.386 1.791 1.00 95.56 84 MET A N 1
ATOM 668 C CA . MET A 1 84 ? -3.267 5.266 0.623 1.00 95.56 84 MET A CA 1
ATOM 669 C C . MET A 1 84 ? -1.914 5.844 0.195 1.00 95.56 84 MET A C 1
ATOM 671 O O . MET A 1 84 ? -1.648 5.922 -1.006 1.00 95.56 84 MET A O 1
ATOM 675 N N . LYS A 1 85 ? -1.055 6.240 1.143 1.00 97.19 85 LYS A N 1
ATOM 676 C CA . LYS A 1 85 ? 0.305 6.715 0.839 1.00 97.19 85 LYS A CA 1
ATOM 677 C C . LYS A 1 85 ? 1.144 5.607 0.202 1.00 97.19 85 LYS A C 1
ATOM 679 O O . LYS A 1 85 ? 1.673 5.826 -0.885 1.00 97.19 85 LYS A O 1
ATOM 684 N N . LEU A 1 86 ? 1.144 4.407 0.787 1.00 95.94 86 LEU A N 1
ATOM 685 C CA . LEU A 1 86 ? 1.839 3.243 0.223 1.00 95.94 86 LEU A CA 1
ATOM 686 C C . LEU A 1 86 ? 1.353 2.926 -1.200 1.00 95.94 86 LEU A C 1
ATOM 688 O O . LEU A 1 86 ? 2.161 2.739 -2.105 1.00 95.94 86 LEU A O 1
ATOM 692 N N . ASN A 1 87 ? 0.038 2.946 -1.448 1.00 95.31 87 ASN A N 1
ATOM 693 C CA . ASN A 1 87 ? -0.512 2.720 -2.790 1.00 95.31 87 ASN A CA 1
ATOM 694 C C . ASN A 1 87 ? -0.037 3.775 -3.808 1.00 95.31 87 ASN A C 1
ATOM 696 O O . ASN A 1 87 ? 0.251 3.435 -4.960 1.00 95.31 87 ASN A O 1
ATOM 700 N N . ARG A 1 88 ? 0.059 5.052 -3.407 1.00 96.69 88 ARG A N 1
ATOM 701 C CA . ARG A 1 88 ? 0.595 6.120 -4.270 1.00 96.69 88 ARG A CA 1
ATOM 702 C C . ARG A 1 88 ? 2.070 5.896 -4.581 1.00 96.69 88 ARG A C 1
ATOM 704 O O . ARG A 1 88 ? 2.466 6.037 -5.735 1.00 96.69 88 ARG A O 1
ATOM 711 N N . GLU A 1 89 ? 2.862 5.509 -3.587 1.00 96.81 89 GLU A N 1
ATOM 712 C CA . GLU A 1 89 ? 4.285 5.212 -3.769 1.00 96.81 89 GLU A CA 1
ATOM 713 C C . GLU A 1 89 ? 4.507 4.009 -4.684 1.00 96.81 89 GLU A C 1
ATOM 715 O O . GLU A 1 89 ? 5.280 4.107 -5.637 1.00 96.81 89 GLU A O 1
ATOM 720 N N . ILE A 1 90 ? 3.764 2.918 -4.476 1.00 95.38 90 ILE A N 1
ATOM 721 C CA . ILE A 1 90 ? 3.778 1.755 -5.371 1.00 95.38 90 ILE A CA 1
ATOM 722 C C . ILE A 1 90 ? 3.440 2.195 -6.795 1.00 95.38 90 ILE A C 1
ATOM 724 O O . ILE A 1 90 ? 4.161 1.852 -7.727 1.00 95.38 90 ILE A O 1
ATOM 728 N N . THR A 1 91 ? 2.383 2.990 -6.978 1.00 95.50 91 THR A N 1
ATOM 729 C CA . THR A 1 91 ? 1.971 3.477 -8.305 1.00 95.50 91 THR A CA 1
ATOM 730 C C . THR A 1 91 ? 3.070 4.309 -8.968 1.00 95.50 91 THR A C 1
ATOM 732 O O . THR A 1 91 ? 3.388 4.077 -10.132 1.00 95.50 91 THR A O 1
ATOM 735 N N . SER A 1 92 ? 3.696 5.225 -8.227 1.00 96.25 92 SER A N 1
ATOM 736 C CA . SER A 1 92 ? 4.810 6.047 -8.715 1.00 96.25 92 SER A CA 1
ATOM 737 C C . SER A 1 92 ? 6.009 5.190 -9.141 1.00 96.25 92 SER A C 1
ATOM 739 O O . SER A 1 92 ? 6.542 5.348 -10.242 1.00 96.25 92 SER A O 1
ATOM 741 N N . LYS A 1 93 ? 6.388 4.196 -8.328 1.00 95.38 93 LYS A N 1
ATOM 742 C CA . LYS A 1 93 ? 7.465 3.253 -8.668 1.00 95.38 93 LYS A CA 1
ATOM 743 C C . LYS A 1 93 ? 7.100 2.382 -9.873 1.00 95.38 93 LYS A C 1
ATOM 745 O O . LYS A 1 93 ? 7.943 2.183 -10.746 1.00 95.38 93 LYS A O 1
ATOM 750 N N . LYS A 1 94 ? 5.843 1.928 -9.985 1.00 93.12 94 LYS A N 1
ATOM 751 C CA . LYS A 1 94 ? 5.353 1.200 -11.167 1.00 93.12 94 LYS A CA 1
ATOM 752 C C . LYS A 1 94 ? 5.491 2.056 -12.433 1.00 93.12 94 LYS A C 1
ATOM 754 O O . LYS A 1 94 ? 6.043 1.595 -13.427 1.00 93.12 94 LYS A O 1
ATOM 759 N N . GLN A 1 95 ? 5.052 3.316 -12.383 1.00 92.81 95 GLN A N 1
ATOM 760 C CA . GLN A 1 95 ? 5.195 4.270 -13.490 1.00 92.81 95 GLN A CA 1
ATOM 761 C C . GLN A 1 95 ? 6.662 4.473 -13.881 1.00 92.81 95 GLN A C 1
ATOM 763 O O . GLN A 1 95 ? 6.980 4.486 -15.069 1.00 92.81 95 GLN A O 1
ATOM 768 N N . ARG A 1 96 ? 7.567 4.568 -12.898 1.00 92.62 96 ARG A N 1
ATOM 769 C CA . ARG A 1 96 ? 9.006 4.676 -13.158 1.00 92.62 96 ARG A CA 1
ATOM 770 C C . ARG A 1 96 ? 9.557 3.437 -13.862 1.00 92.62 96 ARG A C 1
ATOM 772 O O . ARG A 1 96 ? 10.291 3.591 -14.831 1.00 92.62 96 ARG A O 1
ATOM 779 N N . ILE A 1 97 ? 9.173 2.233 -13.436 1.00 90.12 97 ILE A N 1
ATOM 780 C CA . ILE A 1 97 ? 9.571 0.986 -14.108 1.00 90.12 97 ILE A CA 1
ATOM 781 C C . ILE A 1 97 ? 9.101 0.984 -15.569 1.00 90.12 97 ILE A C 1
ATOM 783 O O . ILE A 1 97 ? 9.902 0.684 -16.452 1.00 90.12 97 ILE A O 1
ATOM 787 N N . PHE A 1 98 ? 7.849 1.369 -15.839 1.00 88.62 98 PHE A N 1
ATOM 788 C CA . PHE A 1 98 ? 7.335 1.455 -17.211 1.00 88.62 98 PHE A CA 1
ATOM 789 C C . PHE A 1 98 ? 8.091 2.488 -18.057 1.00 88.62 98 PHE A C 1
ATOM 791 O O . PHE A 1 98 ? 8.427 2.207 -19.205 1.00 88.62 98 PHE A O 1
ATOM 798 N N . ALA A 1 99 ? 8.419 3.654 -17.489 1.00 88.25 99 ALA A N 1
ATOM 799 C CA . ALA A 1 99 ? 9.204 4.684 -18.172 1.00 88.25 99 ALA A CA 1
ATOM 800 C C . ALA A 1 99 ? 10.628 4.217 -18.528 1.00 88.25 99 ALA A C 1
ATOM 802 O O . ALA A 1 99 ? 11.195 4.680 -19.512 1.00 88.25 99 ALA A O 1
ATOM 803 N N . LEU A 1 100 ? 11.189 3.283 -17.753 1.00 87.75 100 LEU A N 1
ATOM 804 C CA . LEU A 1 100 ? 12.486 2.650 -18.011 1.00 87.75 100 LEU A CA 1
ATOM 805 C C . LEU A 1 100 ? 12.400 1.460 -18.988 1.00 87.75 100 LEU A C 1
ATOM 807 O O . LEU A 1 100 ? 13.399 0.785 -19.216 1.00 87.75 100 LEU A O 1
ATOM 811 N N . GLY A 1 101 ? 11.219 1.162 -19.544 1.00 83.06 101 GLY A N 1
ATOM 812 C CA . GLY A 1 101 ? 11.000 0.005 -20.421 1.00 83.06 101 GLY A CA 1
ATOM 813 C C . GLY A 1 101 ? 10.907 -1.335 -19.681 1.00 83.06 101 GLY A C 1
ATOM 814 O O . GLY A 1 101 ? 10.966 -2.393 -20.307 1.00 83.06 101 GLY A O 1
ATOM 815 N N . GLY A 1 102 ? 10.770 -1.315 -18.353 1.00 81.56 102 GLY A N 1
ATOM 816 C CA . GLY A 1 102 ? 10.577 -2.511 -17.545 1.00 81.56 102 GLY A CA 1
ATOM 817 C C . GLY A 1 102 ? 9.131 -3.008 -17.559 1.00 81.56 102 GLY A C 1
ATOM 818 O O . GLY A 1 102 ? 8.182 -2.234 -17.668 1.00 81.56 102 GLY A O 1
ATOM 819 N N . VAL A 1 103 ? 8.962 -4.321 -17.388 1.00 79.00 103 VAL A N 1
ATOM 820 C CA . VAL A 1 103 ? 7.651 -4.967 -17.236 1.00 79.00 103 VAL A CA 1
ATOM 821 C C . VAL A 1 103 ? 7.446 -5.385 -15.783 1.00 79.00 103 VAL A C 1
ATOM 823 O O . VAL A 1 103 ? 8.359 -5.915 -15.130 1.00 79.00 103 VAL A O 1
ATOM 826 N N . ILE A 1 104 ? 6.236 -5.144 -15.287 1.00 74.50 104 ILE A N 1
ATOM 827 C CA . ILE A 1 104 ? 5.769 -5.572 -13.971 1.00 74.50 104 ILE A CA 1
ATOM 828 C C . ILE A 1 104 ? 4.789 -6.710 -14.204 1.00 74.50 104 ILE A C 1
ATOM 830 O O . ILE A 1 104 ? 3.724 -6.497 -14.775 1.00 74.50 104 ILE A O 1
ATOM 834 N N . SER A 1 105 ? 5.167 -7.914 -13.793 1.00 63.78 105 SER A N 1
ATOM 835 C CA . SER A 1 105 ? 4.253 -9.049 -13.763 1.00 63.78 105 SER A CA 1
ATOM 836 C C . SER A 1 105 ? 3.298 -8.837 -12.590 1.00 63.78 105 SER A C 1
ATOM 838 O O . SER A 1 105 ? 3.745 -8.779 -11.444 1.00 63.78 105 SER A O 1
ATOM 840 N N . GLU A 1 106 ? 2.007 -8.666 -12.858 1.00 54.91 106 GLU A N 1
ATOM 841 C CA . GLU A 1 106 ? 0.986 -8.810 -11.821 1.00 54.91 106 GLU A CA 1
ATOM 842 C C . GLU A 1 106 ? 0.765 -10.313 -11.638 1.00 54.91 106 GLU A C 1
ATOM 844 O O . GLU A 1 106 ? 0.138 -10.956 -12.476 1.00 54.91 106 GLU A O 1
ATOM 849 N N . ILE A 1 107 ? 1.404 -10.880 -10.613 1.00 38.72 107 ILE A N 1
ATOM 850 C CA . ILE A 1 107 ? 1.042 -12.181 -10.042 1.00 38.72 107 ILE A CA 1
ATOM 851 C C . ILE A 1 107 ? 0.295 -11.883 -8.749 1.00 38.72 107 ILE A C 1
ATOM 853 O O . ILE A 1 107 ? 0.790 -11.000 -8.002 1.00 38.72 107 ILE A O 1
#

Radius of gyration: 24.81 Å; chains: 1; bounding box: 39×19×82 Å

Secondary structure (DSSP, 8-state):
--HHHHHHHHHHHHHS-----------HHHHHHHHHHHHHHHHHHHHHHHHHHHHHHHHHHHHTTSS-HHHHHHHHHHHHHHHHHHHHHHHHHHHHHHHTT------